Protein AF-A0A937ZU95-F1 (afdb_monomer_lite)

pLDDT: mean 85.81, std 10.62, range [53.06, 96.19]

Structure (mmCIF, N/CA/C/O backbone):
data_AF-A0A937ZU95-F1
#
_entry.id   AF-A0A937ZU95-F1
#
loop_
_atom_site.group_PDB
_atom_site.id
_atom_site.type_symbol
_atom_site.label_atom_id
_atom_site.label_alt_id
_atom_site.label_comp_id
_atom_site.label_asym_id
_atom_site.label_entity_id
_atom_site.label_seq_id
_atom_site.pdbx_PDB_ins_code
_atom_site.Cartn_x
_atom_site.Cartn_y
_atom_site.Cartn_z
_atom_site.occupancy
_atom_site.B_iso_or_equiv
_atom_site.auth_seq_id
_atom_site.auth_comp_id
_atom_site.auth_asym_id
_atom_site.auth_atom_id
_atom_site.pdbx_PDB_model_num
ATOM 1 N N . MET A 1 1 ? 0.944 -28.032 -33.206 1.00 53.06 1 MET A N 1
ATOM 2 C CA . MET A 1 1 ? -0.017 -27.591 -32.176 1.00 53.06 1 MET A CA 1
ATOM 3 C C . MET A 1 1 ? 0.490 -26.243 -31.693 1.00 53.06 1 MET A C 1
ATOM 5 O O . MET A 1 1 ? 1.678 -26.144 -31.432 1.00 53.06 1 MET A O 1
ATOM 9 N N . ARG A 1 2 ? -0.317 -25.184 -31.785 1.00 66.62 2 ARG A N 1
ATOM 10 C CA . ARG A 1 2 ? 0.094 -23.825 -31.402 1.00 66.62 2 ARG A CA 1
ATOM 11 C C . ARG A 1 2 ? -0.135 -23.746 -29.895 1.00 66.62 2 ARG A C 1
ATOM 13 O O . ARG A 1 2 ? -1.281 -23.922 -29.493 1.00 66.62 2 ARG A O 1
ATOM 20 N N . ASP A 1 3 ? 0.923 -23.614 -29.100 1.00 72.75 3 ASP A N 1
ATOM 21 C CA . ASP A 1 3 ? 0.789 -23.519 -27.644 1.00 72.75 3 ASP A CA 1
ATOM 22 C C . ASP A 1 3 ? -0.175 -22.381 -27.302 1.00 72.75 3 ASP A C 1
ATOM 24 O O . ASP A 1 3 ? -0.084 -21.295 -27.883 1.00 72.75 3 ASP A O 1
ATOM 28 N N . ASP A 1 4 ? -1.136 -22.659 -26.420 1.00 78.62 4 ASP A N 1
ATOM 29 C CA . ASP A 1 4 ? -2.070 -21.651 -25.935 1.00 78.62 4 ASP A CA 1
ATOM 30 C C . ASP A 1 4 ? -1.267 -20.594 -25.156 1.00 78.62 4 ASP A C 1
ATOM 32 O O . ASP A 1 4 ? -0.726 -20.907 -24.089 1.00 78.62 4 ASP A O 1
ATOM 36 N N . PRO A 1 5 ? -1.165 -19.348 -25.656 1.00 72.75 5 PRO A N 1
ATOM 37 C CA . PRO A 1 5 ? -0.375 -18.317 -25.000 1.00 72.75 5 PRO A CA 1
ATOM 38 C C . PRO A 1 5 ? -0.911 -17.960 -23.607 1.00 72.75 5 PRO A C 1
ATOM 40 O O . PRO A 1 5 ? -0.167 -17.385 -22.818 1.00 72.75 5 PRO A O 1
ATOM 43 N N . TYR A 1 6 ? -2.160 -18.306 -23.274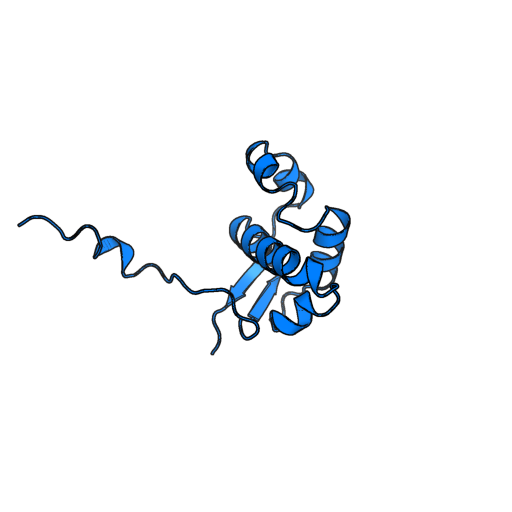 1.00 74.56 6 TYR A N 1
ATOM 44 C CA . TYR A 1 6 ? -2.769 -18.036 -21.970 1.00 74.56 6 TYR A CA 1
ATOM 45 C C . TYR A 1 6 ? -2.463 -19.113 -20.924 1.00 74.56 6 TYR A C 1
ATOM 47 O O . TYR A 1 6 ? -2.499 -18.822 -19.727 1.00 74.56 6 TYR A O 1
ATOM 55 N N . ALA A 1 7 ? -2.087 -20.325 -21.341 1.00 76.69 7 ALA A N 1
ATOM 56 C CA . ALA A 1 7 ? -1.773 -21.420 -20.423 1.00 76.69 7 ALA A CA 1
ATOM 57 C C . ALA A 1 7 ? -0.564 -21.101 -19.525 1.00 76.69 7 ALA A C 1
ATOM 59 O O . ALA A 1 7 ? -0.551 -21.467 -18.351 1.00 76.69 7 ALA A O 1
ATOM 60 N N . ALA A 1 8 ? 0.416 -20.351 -20.043 1.00 71.12 8 ALA A N 1
ATOM 61 C CA . ALA A 1 8 ? 1.565 -19.884 -19.267 1.00 71.12 8 ALA A CA 1
ATOM 62 C C . ALA A 1 8 ? 1.183 -18.863 -18.179 1.00 71.12 8 ALA A C 1
ATOM 64 O O . ALA A 1 8 ? 1.869 -18.767 -17.165 1.00 71.12 8 ALA A O 1
ATOM 65 N N . PHE A 1 9 ? 0.087 -18.118 -18.369 1.00 72.81 9 PHE A N 1
ATOM 66 C CA . PHE A 1 9 ? -0.343 -17.061 -17.450 1.00 72.81 9 PHE A CA 1
ATOM 67 C C . PHE A 1 9 ? -1.447 -17.495 -16.483 1.00 72.81 9 PHE A C 1
ATOM 69 O O . PHE A 1 9 ? -1.639 -16.845 -15.463 1.00 72.81 9 PHE A O 1
ATOM 76 N N . ALA A 1 10 ? -2.134 -18.608 -16.749 1.00 69.62 10 ALA A N 1
ATOM 77 C CA . ALA A 1 10 ? -3.230 -19.103 -15.913 1.00 69.62 10 ALA A CA 1
ATOM 78 C C . ALA A 1 10 ? -2.807 -19.425 -14.466 1.00 69.62 10 ALA A C 1
ATOM 80 O O . ALA A 1 10 ? -3.614 -19.325 -13.547 1.00 69.62 10 ALA A O 1
ATOM 81 N N . ALA A 1 11 ? -1.538 -19.789 -14.261 1.00 68.19 11 ALA A N 1
ATOM 82 C CA . ALA A 1 11 ? -0.975 -20.050 -12.940 1.00 68.19 11 ALA A CA 1
ATOM 83 C C . ALA A 1 11 ? -0.517 -18.780 -12.204 1.00 68.19 11 ALA A C 1
ATOM 85 O O . ALA A 1 11 ? -0.140 -18.872 -11.037 1.00 68.19 11 ALA A O 1
ATOM 86 N N . TYR A 1 12 ? -0.522 -17.608 -12.854 1.00 62.62 12 TYR A N 1
ATOM 87 C CA . TYR A 1 12 ? -0.176 -16.357 -12.187 1.00 62.62 12 TYR A CA 1
ATOM 88 C C . TYR A 1 12 ? -1.382 -15.877 -11.376 1.00 62.62 12 TYR A C 1
ATOM 90 O O . TYR A 1 12 ? -2.412 -15.538 -11.961 1.00 62.62 12 TYR A O 1
ATOM 98 N N . PRO A 1 13 ? -1.278 -15.815 -10.039 1.00 61.31 13 PRO A N 1
ATOM 99 C CA . PRO A 1 13 ? -2.363 -15.310 -9.223 1.00 61.31 13 PRO A CA 1
ATOM 100 C C . PRO A 1 13 ? -2.540 -13.814 -9.494 1.00 61.31 13 PRO A C 1
ATOM 102 O O . PRO A 1 13 ? -1.757 -12.984 -9.035 1.00 61.31 13 PRO A O 1
ATOM 105 N N . SER A 1 14 ? -3.576 -13.468 -10.254 1.00 69.88 14 SER A N 1
ATOM 106 C CA . SER A 1 14 ? -4.058 -12.100 -10.412 1.00 69.88 14 SER A CA 1
ATOM 107 C C . SER A 1 14 ? -5.324 -11.940 -9.578 1.00 69.88 14 SER A C 1
ATOM 109 O O . SER A 1 14 ? -6.386 -12.428 -9.964 1.00 69.88 14 SER A O 1
ATOM 111 N N . PHE A 1 15 ? -5.224 -11.275 -8.431 1.00 80.75 15 PHE A N 1
ATOM 112 C CA . PHE A 1 15 ? -6.388 -10.895 -7.635 1.00 80.75 15 PHE A CA 1
ATOM 113 C C . PHE A 1 15 ? -6.481 -9.374 -7.538 1.00 80.75 15 PHE A C 1
ATOM 115 O O . PHE A 1 15 ? -5.472 -8.666 -7.587 1.00 80.75 15 PHE A O 1
ATOM 122 N N . ALA A 1 16 ? -7.707 -8.870 -7.427 1.00 86.12 16 ALA A N 1
ATOM 123 C CA . ALA A 1 16 ? -7.941 -7.468 -7.124 1.00 86.12 16 ALA A CA 1
ATOM 124 C C . ALA A 1 16 ? -7.701 -7.228 -5.631 1.00 86.12 16 ALA A C 1
ATOM 126 O O . ALA A 1 16 ? -8.127 -8.029 -4.800 1.00 86.12 16 ALA A O 1
ATOM 127 N N . VAL A 1 17 ? -7.055 -6.115 -5.283 1.00 90.62 17 VAL A N 1
ATOM 128 C CA . VAL A 1 17 ? -6.980 -5.691 -3.882 1.00 90.62 17 VAL A CA 1
ATOM 129 C C . VAL A 1 17 ? -8.377 -5.270 -3.440 1.00 90.62 17 VAL A C 1
ATOM 131 O O . VAL A 1 17 ? -8.971 -4.360 -4.015 1.00 90.62 17 VAL A O 1
ATOM 134 N N . THR A 1 18 ? -8.899 -5.958 -2.432 1.00 92.38 18 THR A N 1
ATOM 135 C CA . THR A 1 18 ? -10.208 -5.699 -1.825 1.00 92.38 18 THR A CA 1
ATOM 136 C C . THR A 1 18 ? -10.024 -5.205 -0.388 1.00 92.38 18 THR A C 1
ATOM 138 O O . THR A 1 18 ? -8.937 -5.3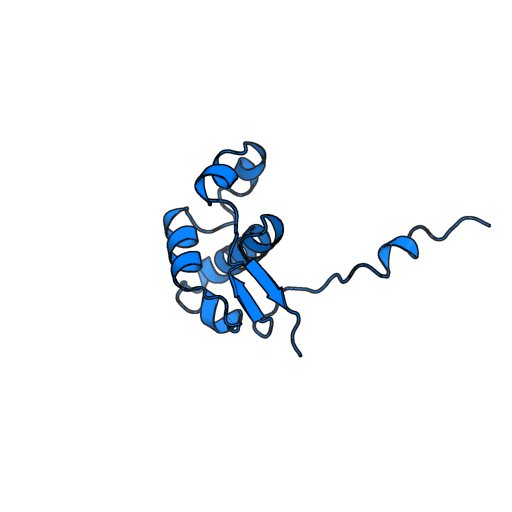72 0.172 1.00 92.38 18 THR A O 1
ATOM 141 N N . PRO A 1 19 ? -11.057 -4.618 0.243 1.00 92.44 19 PRO A N 1
ATOM 142 C CA . PRO A 1 19 ? -10.996 -4.231 1.655 1.00 92.44 19 PRO A CA 1
ATOM 143 C C . PRO A 1 19 ? -10.642 -5.389 2.608 1.00 92.44 19 PRO A C 1
ATOM 145 O O . PRO A 1 19 ? -10.017 -5.145 3.640 1.00 92.44 19 PRO A O 1
ATOM 148 N N . ASP A 1 20 ? -10.983 -6.625 2.227 1.00 93.69 20 ASP A N 1
ATOM 149 C CA . ASP A 1 20 ? -10.770 -7.849 3.012 1.00 93.69 20 ASP A CA 1
ATOM 150 C C . ASP A 1 20 ? -9.385 -8.484 2.800 1.00 93.69 20 ASP A C 1
ATOM 152 O O . ASP A 1 20 ? -8.991 -9.396 3.533 1.00 93.69 20 ASP A O 1
ATOM 156 N N . CYS A 1 21 ? -8.614 -8.005 1.815 1.00 95.31 21 CYS A N 1
ATOM 157 C CA . CYS A 1 21 ? -7.201 -8.353 1.709 1.00 95.31 21 CYS A CA 1
ATOM 158 C C . CYS A 1 21 ? -6.467 -7.947 2.991 1.00 95.31 21 CYS A C 1
ATOM 160 O O . CYS A 1 21 ? -6.834 -6.979 3.662 1.00 95.31 21 CYS A O 1
ATOM 162 N N . ARG A 1 22 ? -5.375 -8.646 3.306 1.00 96.12 22 ARG A N 1
ATOM 163 C CA . ARG A 1 22 ? -4.520 -8.285 4.443 1.00 96.12 22 ARG A CA 1
ATOM 164 C C . ARG A 1 22 ? -3.186 -7.751 3.966 1.00 96.12 22 ARG A C 1
ATOM 166 O O . ARG A 1 22 ? -2.638 -8.254 2.994 1.00 96.12 22 ARG A O 1
ATOM 173 N N . VAL A 1 23 ? -2.646 -6.763 4.662 1.00 96.19 23 VAL A N 1
ATOM 174 C CA . VAL A 1 23 ? -1.348 -6.165 4.364 1.00 96.19 23 VAL A CA 1
ATOM 175 C C . VAL A 1 23 ? -0.442 -6.189 5.587 1.00 96.19 23 VAL A C 1
ATOM 177 O O . VAL A 1 23 ? -0.893 -6.011 6.718 1.00 96.19 23 VAL A O 1
ATOM 180 N N . MET A 1 24 ? 0.845 -6.425 5.353 1.00 95.75 24 MET A N 1
ATOM 181 C CA . MET A 1 24 ? 1.898 -6.371 6.366 1.00 95.75 24 MET A CA 1
ATOM 182 C C . MET A 1 24 ? 3.185 -5.791 5.780 1.00 95.75 24 MET A C 1
ATOM 184 O O . MET A 1 24 ? 3.446 -5.932 4.584 1.00 95.75 24 MET A O 1
ATOM 188 N N . ALA A 1 25 ? 3.997 -5.167 6.629 1.00 94.75 25 ALA A N 1
ATOM 189 C CA . ALA A 1 25 ? 5.324 -4.684 6.269 1.00 94.75 25 ALA A CA 1
ATOM 190 C C . ALA A 1 25 ? 6.325 -5.842 6.122 1.00 94.75 25 ALA A C 1
ATOM 192 O O . ALA A 1 25 ? 6.278 -6.826 6.865 1.00 94.75 25 ALA A O 1
ATOM 193 N N . ILE A 1 26 ? 7.263 -5.699 5.185 1.00 93.44 26 ILE A N 1
ATOM 194 C CA . ILE A 1 26 ? 8.410 -6.600 5.027 1.00 93.44 26 ILE A CA 1
ATOM 195 C C . ILE A 1 26 ? 9.543 -6.113 5.939 1.00 93.44 26 ILE A C 1
ATOM 197 O O . ILE A 1 26 ? 9.955 -4.959 5.854 1.00 93.44 26 ILE A O 1
ATOM 201 N N . ALA A 1 27 ? 10.062 -6.994 6.801 1.00 83.62 27 ALA A N 1
ATOM 202 C CA . ALA A 1 27 ? 11.056 -6.638 7.821 1.00 83.62 27 ALA A CA 1
ATOM 203 C C . ALA A 1 27 ? 12.373 -6.080 7.243 1.00 83.62 27 ALA A C 1
ATOM 205 O O . ALA A 1 27 ? 12.958 -5.168 7.818 1.00 83.62 27 ALA A O 1
ATOM 206 N N . GLU A 1 28 ? 12.814 -6.592 6.093 1.00 85.50 28 GLU A N 1
ATOM 207 C CA . GLU A 1 28 ? 14.043 -6.170 5.402 1.00 85.50 28 GLU A CA 1
ATOM 208 C C . GLU A 1 28 ? 13.729 -5.411 4.101 1.00 85.50 28 GLU A C 1
ATOM 210 O O . GLU A 1 28 ? 14.338 -5.632 3.053 1.00 85.50 28 GLU A O 1
ATOM 215 N N . ALA A 1 29 ? 12.725 -4.534 4.145 1.00 84.62 29 ALA A N 1
ATOM 216 C CA . ALA A 1 29 ? 12.341 -3.726 2.996 1.00 84.62 29 ALA A CA 1
ATOM 217 C C . ALA A 1 29 ? 13.456 -2.740 2.577 1.00 84.62 29 ALA A C 1
ATOM 219 O O . ALA A 1 29 ? 14.158 -2.181 3.427 1.00 84.62 29 ALA A O 1
ATOM 220 N N . PRO A 1 30 ? 13.607 -2.454 1.271 1.00 84.56 30 PRO A N 1
ATOM 221 C CA . PRO A 1 30 ? 14.483 -1.382 0.813 1.00 84.56 30 PRO A CA 1
ATOM 222 C C . PRO A 1 30 ? 14.006 -0.013 1.341 1.00 84.56 30 PRO A C 1
ATOM 224 O O . PRO A 1 30 ? 12.802 0.212 1.481 1.00 84.56 30 PRO A O 1
ATOM 227 N N . PRO A 1 31 ? 14.922 0.945 1.580 1.00 86.81 31 PRO A N 1
ATOM 228 C CA . PRO A 1 31 ? 14.542 2.267 2.066 1.00 86.81 31 PRO A CA 1
ATOM 229 C C . PRO A 1 31 ? 13.707 3.018 1.021 1.00 86.81 31 PRO A C 1
ATOM 231 O O . PRO A 1 31 ? 14.071 3.060 -0.159 1.00 86.81 31 PRO A O 1
ATOM 234 N N . LEU A 1 32 ? 12.622 3.664 1.465 1.00 86.69 32 LEU A N 1
ATOM 235 C CA . LEU A 1 32 ? 11.696 4.408 0.600 1.00 86.69 32 LEU A CA 1
ATOM 236 C C . LEU A 1 32 ? 12.420 5.446 -0.274 1.00 86.69 32 LEU A C 1
ATOM 238 O O . LEU A 1 32 ? 12.134 5.546 -1.466 1.00 86.69 32 LEU A O 1
ATOM 242 N N . ASP A 1 33 ? 13.410 6.156 0.276 1.00 85.62 33 ASP A N 1
ATOM 243 C CA . ASP A 1 33 ? 14.207 7.151 -0.458 1.00 85.62 33 ASP A CA 1
ATOM 244 C C . ASP A 1 33 ? 14.898 6.580 -1.697 1.00 85.62 33 ASP A C 1
ATOM 246 O O . ASP A 1 33 ? 14.920 7.208 -2.758 1.00 85.62 33 ASP A O 1
ATOM 250 N N . ARG A 1 34 ? 15.419 5.352 -1.593 1.00 84.69 34 ARG A N 1
ATOM 251 C CA . ARG A 1 34 ? 16.057 4.675 -2.726 1.00 84.69 34 ARG A CA 1
ATOM 252 C C . ARG A 1 34 ? 15.050 4.414 -3.840 1.00 84.69 34 ARG A C 1
ATOM 254 O O . ARG A 1 34 ? 15.397 4.531 -5.010 1.00 84.69 34 ARG A O 1
ATOM 261 N N . LEU A 1 35 ? 13.814 4.076 -3.481 1.00 82.69 35 LEU A N 1
ATOM 262 C CA . LEU A 1 35 ? 12.752 3.783 -4.438 1.00 82.69 35 LEU A CA 1
ATOM 263 C C . LEU A 1 35 ? 12.215 5.056 -5.094 1.00 82.69 35 LEU A C 1
ATOM 265 O O . LEU A 1 35 ? 12.049 5.106 -6.312 1.00 82.69 35 LEU A O 1
ATOM 269 N N . MET A 1 36 ? 11.990 6.111 -4.314 1.00 81.19 36 MET A N 1
ATOM 270 C CA . MET A 1 36 ? 11.510 7.392 -4.837 1.00 81.19 36 MET A CA 1
ATOM 271 C C . MET A 1 36 ? 12.517 8.070 -5.777 1.00 81.19 36 MET A C 1
ATOM 273 O O . MET A 1 36 ? 12.114 8.834 -6.650 1.00 81.19 36 MET A O 1
ATOM 277 N N . GLY A 1 37 ? 13.810 7.751 -5.658 1.00 79.44 37 GLY A N 1
ATOM 278 C CA . GLY A 1 37 ? 14.853 8.238 -6.564 1.00 79.44 37 GLY A CA 1
ATOM 279 C C . GLY A 1 37 ? 14.792 7.677 -7.994 1.00 79.44 37 GLY A C 1
ATOM 280 O O . GLY A 1 37 ? 15.431 8.228 -8.893 1.00 79.44 37 GLY A O 1
ATOM 281 N N . PHE A 1 38 ? 14.034 6.603 -8.254 1.00 78.81 38 PHE A N 1
ATOM 282 C CA . PHE A 1 38 ? 13.929 6.047 -9.604 1.00 78.81 38 PHE A CA 1
ATOM 283 C C . PHE A 1 38 ? 13.013 6.891 -10.498 1.00 78.81 38 PHE A C 1
ATOM 285 O O . PHE A 1 38 ? 11.824 7.047 -10.228 1.00 78.81 38 PHE A O 1
ATOM 292 N N . ARG A 1 39 ? 13.533 7.346 -11.649 1.00 68.38 39 ARG A N 1
ATOM 293 C CA . ARG A 1 39 ? 12.772 8.163 -12.619 1.00 68.38 39 ARG A CA 1
ATOM 294 C C . ARG A 1 39 ? 11.498 7.479 -13.130 1.00 68.38 39 ARG A C 1
ATOM 296 O O . ARG A 1 39 ? 10.557 8.172 -13.498 1.00 68.38 39 ARG A O 1
ATOM 303 N N . VAL A 1 40 ? 11.433 6.145 -13.113 1.00 67.75 40 VAL A N 1
ATOM 304 C CA . VAL A 1 40 ? 10.235 5.378 -13.508 1.00 67.75 40 VAL A CA 1
ATOM 305 C C . VAL A 1 40 ? 9.031 5.649 -12.594 1.00 67.75 40 VAL A C 1
ATOM 307 O O . VAL A 1 40 ? 7.891 5.504 -13.020 1.00 67.75 40 VAL A O 1
ATOM 310 N N . ASN A 1 41 ? 9.268 6.117 -11.366 1.00 69.38 41 ASN A N 1
ATOM 311 C CA . ASN A 1 41 ? 8.217 6.431 -10.400 1.00 69.38 41 ASN A CA 1
ATOM 312 C C . ASN A 1 41 ? 7.609 7.827 -10.589 1.00 69.38 41 ASN A C 1
ATOM 314 O O . ASN A 1 41 ? 6.648 8.167 -9.907 1.00 69.38 41 ASN A O 1
ATOM 318 N N . THR A 1 42 ? 8.098 8.617 -11.552 1.00 64.62 42 THR A N 1
ATOM 319 C CA . THR A 1 42 ? 7.498 9.920 -11.891 1.00 64.62 42 THR A CA 1
ATOM 320 C C . THR A 1 42 ? 6.073 9.791 -12.435 1.00 64.62 42 THR A C 1
ATOM 322 O O . THR A 1 42 ? 5.264 10.673 -12.183 1.00 64.62 42 THR A O 1
ATOM 325 N N . PHE A 1 43 ? 5.723 8.674 -13.089 1.00 61.38 43 PHE A N 1
ATOM 326 C CA . PHE A 1 43 ? 4.347 8.386 -13.526 1.00 61.38 43 PHE A CA 1
ATOM 327 C C . PHE A 1 43 ? 3.368 8.200 -12.358 1.00 61.38 43 PHE A C 1
ATOM 329 O O . PHE A 1 43 ? 2.168 8.395 -12.508 1.00 61.38 43 PHE A O 1
ATOM 336 N N . ALA A 1 44 ? 3.872 7.820 -11.185 1.00 62.38 44 ALA A N 1
ATOM 337 C CA . ALA A 1 44 ? 3.044 7.610 -10.008 1.00 62.38 44 ALA A CA 1
ATOM 338 C C . ALA A 1 44 ? 2.731 8.926 -9.263 1.00 62.38 44 ALA A C 1
ATOM 340 O O . ALA A 1 44 ? 1.881 8.948 -8.371 1.00 62.38 44 ALA A O 1
ATOM 341 N N . ALA A 1 45 ? 3.382 10.033 -9.647 1.00 63.03 45 ALA A N 1
ATOM 342 C CA . ALA A 1 45 ? 3.105 11.358 -9.112 1.00 63.03 45 ALA A CA 1
ATOM 343 C C . ALA A 1 45 ? 1.710 11.823 -9.571 1.00 63.03 45 ALA A C 1
ATOM 345 O O . ALA A 1 45 ? 1.498 12.104 -10.748 1.00 63.03 45 ALA A O 1
ATOM 346 N N . GLY A 1 46 ? 0.759 11.878 -8.634 1.00 70.19 46 GLY A N 1
ATOM 347 C CA . GLY A 1 46 ? -0.631 12.288 -8.877 1.00 70.19 46 GLY A CA 1
ATOM 348 C C . GLY A 1 46 ? -1.668 11.158 -8.865 1.00 70.19 46 GLY A C 1
ATOM 349 O O . GLY A 1 46 ? -2.851 11.453 -8.958 1.00 70.19 46 GLY A O 1
ATOM 350 N N . MET A 1 47 ? -1.254 9.891 -8.728 1.00 79.69 47 MET A N 1
ATOM 351 C CA . MET A 1 47 ? -2.163 8.735 -8.559 1.00 79.69 47 MET A CA 1
ATOM 352 C C . MET A 1 47 ? -1.928 7.967 -7.248 1.00 79.69 47 MET A C 1
ATOM 354 O O . MET A 1 47 ? -2.463 6.878 -7.044 1.00 79.69 47 MET A O 1
ATOM 358 N N . MET A 1 48 ? -1.048 8.486 -6.399 1.00 87.19 48 MET A N 1
ATOM 359 C CA . MET A 1 48 ? -0.667 7.917 -5.114 1.00 87.19 48 MET A CA 1
ATOM 360 C C . MET A 1 48 ? -0.634 9.030 -4.079 1.00 87.19 48 MET A C 1
ATOM 362 O O . MET A 1 48 ? -0.580 10.215 -4.420 1.00 87.19 48 MET A O 1
ATOM 366 N N . LEU A 1 49 ? -0.582 8.632 -2.813 1.00 90.50 49 LEU A N 1
ATOM 367 C CA . LEU A 1 49 ? -0.356 9.556 -1.718 1.00 90.50 49 LEU A CA 1
ATOM 368 C C . LEU A 1 49 ? 0.955 10.324 -1.915 1.00 90.50 49 LEU A C 1
ATOM 370 O O . LEU A 1 49 ? 1.943 9.816 -2.453 1.00 90.50 49 LEU A O 1
ATOM 374 N N . ALA A 1 50 ? 0.974 11.561 -1.423 1.00 89.31 50 ALA A N 1
ATOM 375 C CA . ALA A 1 50 ? 2.211 12.313 -1.294 1.00 89.31 50 ALA A CA 1
ATOM 376 C C . ALA A 1 50 ? 3.190 11.575 -0.367 1.00 89.31 50 ALA A C 1
ATOM 378 O O . ALA A 1 50 ? 2.782 10.777 0.478 1.00 89.31 50 ALA A O 1
ATOM 379 N N . ARG A 1 51 ? 4.485 11.889 -0.479 1.00 88.44 51 ARG A N 1
ATOM 380 C CA . ARG A 1 51 ? 5.556 11.252 0.306 1.00 88.44 51 ARG A CA 1
ATOM 381 C C . ARG A 1 51 ? 5.231 11.129 1.798 1.00 88.44 51 ARG A C 1
ATOM 383 O O . ARG A 1 51 ? 5.351 10.043 2.348 1.00 88.44 51 ARG A O 1
ATOM 390 N N . SER A 1 52 ? 4.786 12.216 2.425 1.00 90.12 52 SER A N 1
ATOM 391 C CA . SER A 1 52 ? 4.424 12.229 3.848 1.00 90.12 52 SER A CA 1
ATOM 392 C C . SER A 1 52 ? 3.303 11.242 4.180 1.00 90.12 52 SER A C 1
ATOM 394 O O . SER A 1 52 ? 3.304 10.642 5.251 1.00 90.12 52 SER A O 1
ATOM 396 N N . GLY A 1 53 ? 2.365 11.029 3.256 1.00 92.19 53 GLY A N 1
ATOM 397 C CA . GLY A 1 53 ? 1.312 10.034 3.414 1.00 92.19 53 GLY A CA 1
ATOM 398 C C . GLY A 1 53 ? 1.795 8.601 3.231 1.00 92.19 53 GLY A C 1
ATOM 399 O O . GLY A 1 53 ? 1.360 7.722 3.969 1.00 92.19 53 GLY A O 1
ATOM 400 N N . ILE A 1 54 ? 2.744 8.369 2.321 1.00 92.62 54 ILE A N 1
ATOM 401 C CA . ILE A 1 54 ? 3.411 7.067 2.178 1.00 92.62 54 ILE A CA 1
ATOM 402 C C . ILE A 1 54 ? 4.181 6.727 3.462 1.00 92.62 54 ILE A C 1
ATOM 404 O O . ILE A 1 54 ? 4.063 5.619 3.976 1.00 92.62 54 ILE A O 1
ATOM 408 N N . GLU A 1 55 ? 4.935 7.683 4.006 1.00 92.38 55 GLU A N 1
ATOM 409 C CA . GLU A 1 55 ? 5.678 7.520 5.262 1.00 92.38 55 GLU A CA 1
ATOM 410 C C . GLU A 1 55 ? 4.734 7.236 6.441 1.00 92.38 55 GLU A C 1
ATOM 412 O O . GLU A 1 55 ? 4.977 6.300 7.201 1.00 92.38 55 GLU A O 1
ATOM 417 N N . ALA A 1 56 ? 3.623 7.972 6.557 1.00 92.31 56 ALA A N 1
ATOM 418 C CA . ALA A 1 56 ? 2.614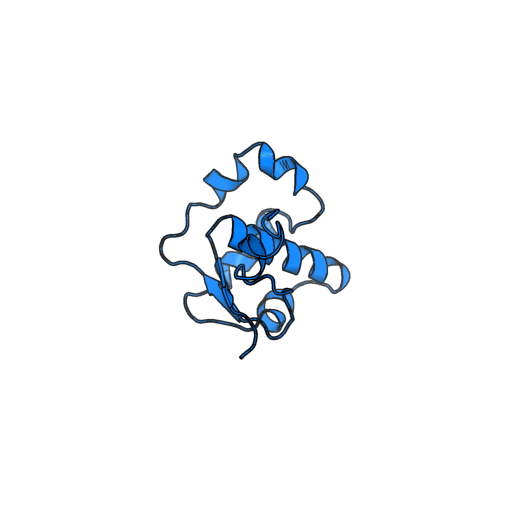 7.734 7.591 1.00 92.31 56 ALA A CA 1
ATOM 419 C C . ALA A 1 56 ? 1.954 6.350 7.462 1.00 92.31 56 ALA A C 1
ATOM 421 O O . ALA A 1 56 ? 1.775 5.653 8.460 1.00 92.31 56 ALA A O 1
ATOM 422 N N . MET A 1 57 ? 1.633 5.926 6.236 1.00 94.06 57 MET A N 1
ATOM 423 C CA . MET A 1 57 ? 1.090 4.595 5.962 1.00 94.06 57 MET A CA 1
ATOM 424 C C . MET A 1 57 ? 2.079 3.494 6.361 1.00 94.06 57 MET A C 1
ATOM 426 O O . MET A 1 57 ? 1.692 2.549 7.041 1.00 94.06 57 MET A O 1
ATOM 430 N N . LEU A 1 58 ? 3.356 3.623 5.985 1.00 92.94 58 LEU A N 1
ATOM 431 C CA . LEU A 1 58 ? 4.398 2.660 6.352 1.00 92.94 58 LEU A CA 1
ATOM 432 C C . LEU A 1 58 ? 4.634 2.612 7.864 1.00 92.94 58 LEU A C 1
ATOM 434 O O . LEU A 1 58 ? 4.811 1.527 8.407 1.00 92.94 58 LEU A O 1
ATOM 438 N N . ALA A 1 59 ? 4.585 3.756 8.551 1.00 90.62 59 ALA A N 1
ATOM 439 C CA . ALA A 1 59 ? 4.716 3.817 10.005 1.00 90.62 59 ALA A CA 1
ATOM 440 C C . ALA A 1 59 ? 3.554 3.124 10.743 1.00 90.62 59 ALA A C 1
ATOM 442 O O . ALA A 1 59 ? 3.745 2.621 11.848 1.00 90.62 59 ALA A O 1
ATOM 443 N N . GLY A 1 60 ? 2.361 3.086 10.140 1.00 87.69 60 GLY A N 1
ATOM 444 C CA . GLY A 1 60 ? 1.201 2.364 10.669 1.00 87.69 60 GLY A CA 1
ATOM 445 C C . GLY A 1 60 ? 1.212 0.856 10.393 1.00 87.69 60 GLY A C 1
ATOM 446 O O . GLY A 1 60 ? 0.416 0.124 10.979 1.00 87.69 60 GLY A O 1
ATOM 447 N N . LEU A 1 61 ? 2.098 0.376 9.515 1.00 92.19 61 LEU A N 1
ATOM 448 C CA . LEU A 1 61 ? 2.204 -1.036 9.163 1.00 92.19 61 LEU A CA 1
ATOM 449 C C . LEU A 1 61 ? 3.221 -1.756 10.050 1.00 92.19 61 LEU A C 1
ATOM 451 O O . LEU A 1 61 ? 4.287 -1.245 10.380 1.00 92.19 61 LEU A O 1
ATOM 455 N N . THR A 1 62 ? 2.899 -2.998 10.398 1.00 91.44 62 THR A N 1
ATOM 456 C CA . THR A 1 62 ? 3.783 -3.885 11.164 1.00 91.44 62 THR A CA 1
ATOM 457 C C . THR A 1 62 ? 3.972 -5.205 10.423 1.00 91.44 62 THR A C 1
ATOM 459 O O . THR A 1 62 ? 3.342 -5.443 9.391 1.00 91.44 62 THR A O 1
ATOM 462 N N . ALA A 1 63 ? 4.813 -6.095 10.955 1.00 90.19 63 ALA A N 1
ATOM 463 C CA . ALA A 1 63 ? 4.927 -7.467 10.457 1.00 90.19 63 ALA A CA 1
ATOM 464 C C . ALA A 1 63 ? 3.659 -8.313 10.715 1.00 90.19 63 ALA A C 1
ATOM 466 O O . ALA A 1 63 ? 3.560 -9.438 10.233 1.00 90.19 63 ALA A O 1
ATOM 467 N N . THR A 1 64 ? 2.681 -7.799 11.463 1.00 93.25 64 THR A N 1
ATOM 468 C CA . THR A 1 64 ? 1.398 -8.472 11.683 1.00 93.25 64 THR A CA 1
ATOM 469 C C . THR A 1 64 ? 0.393 -8.043 10.606 1.00 93.25 64 THR A C 1
ATOM 471 O O . THR A 1 64 ? 0.177 -6.841 10.443 1.00 93.25 64 THR A O 1
ATOM 474 N N . PRO A 1 65 ? -0.268 -8.980 9.896 1.00 94.12 65 PRO A N 1
ATOM 475 C CA . PRO A 1 65 ? -1.251 -8.639 8.869 1.00 94.12 65 PRO A CA 1
ATOM 476 C C . PRO A 1 65 ? -2.477 -7.888 9.408 1.00 94.12 65 PRO A C 1
ATOM 478 O O . PRO A 1 65 ? -3.217 -8.417 10.242 1.00 94.12 65 PRO A O 1
ATOM 481 N N . ALA A 1 66 ? -2.763 -6.714 8.849 1.00 95.00 66 ALA A N 1
ATOM 482 C CA . ALA A 1 66 ? -3.972 -5.919 9.095 1.00 95.00 66 ALA A CA 1
ATOM 483 C C . ALA A 1 66 ? -4.872 -5.893 7.850 1.00 95.00 66 ALA A C 1
ATOM 485 O O . ALA A 1 66 ? -4.375 -6.098 6.744 1.00 95.00 66 ALA A O 1
ATOM 486 N N . ALA A 1 67 ? -6.181 -5.672 8.003 1.00 95.75 67 ALA A N 1
ATOM 487 C CA . ALA A 1 67 ? -7.070 -5.569 6.846 1.00 95.75 67 ALA A CA 1
ATOM 488 C C . ALA A 1 67 ? -6.763 -4.294 6.048 1.00 95.75 67 ALA A C 1
ATOM 490 O O . ALA A 1 67 ? -6.466 -3.247 6.623 1.00 95.75 67 ALA A O 1
ATOM 491 N N . VAL A 1 68 ? -6.864 -4.359 4.719 1.00 95.62 68 VAL A N 1
ATOM 492 C CA . VAL A 1 68 ? -6.679 -3.186 3.852 1.00 95.62 68 VAL A CA 1
ATOM 493 C C . VAL A 1 68 ? -7.654 -2.078 4.242 1.00 95.62 68 VAL A C 1
ATOM 495 O O . VAL A 1 68 ? -7.246 -0.919 4.287 1.00 95.62 68 VAL A O 1
ATOM 498 N N . ALA A 1 69 ? -8.897 -2.428 4.596 1.00 95.12 69 ALA A N 1
ATOM 499 C CA . ALA A 1 69 ? -9.896 -1.485 5.097 1.00 95.12 69 ALA A CA 1
ATOM 500 C C . ALA A 1 69 ? -9.374 -0.628 6.265 1.00 95.12 69 ALA A C 1
ATOM 502 O O . ALA A 1 69 ? -9.526 0.592 6.239 1.00 95.12 69 ALA A O 1
ATOM 503 N N . ASP A 1 70 ? -8.708 -1.248 7.241 1.00 95.06 70 ASP A N 1
ATOM 504 C CA . ASP A 1 70 ? -8.197 -0.566 8.435 1.00 95.06 70 ASP A CA 1
ATOM 505 C C . ASP A 1 70 ? -7.027 0.363 8.101 1.00 95.06 70 ASP A C 1
ATOM 507 O O . ASP A 1 70 ? -6.894 1.441 8.676 1.00 95.06 70 ASP A O 1
ATOM 511 N 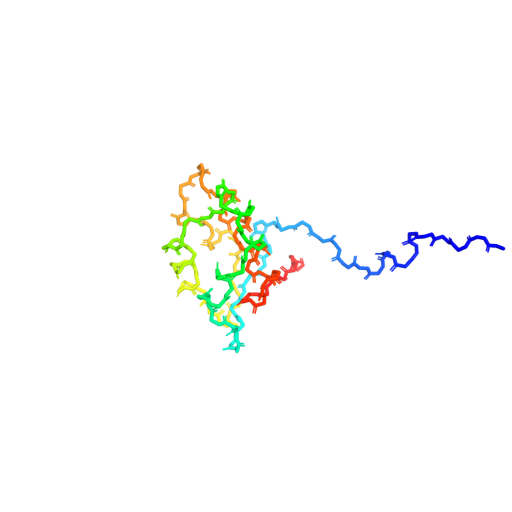N . ILE A 1 71 ? -6.194 -0.033 7.136 1.00 94.94 71 ILE A N 1
ATOM 512 C CA . ILE A 1 71 ? -5.033 0.754 6.705 1.00 94.94 71 ILE A CA 1
ATOM 513 C C . ILE A 1 71 ? -5.446 1.985 5.898 1.00 94.94 71 ILE A C 1
ATOM 515 O O . ILE A 1 71 ? -4.794 3.027 5.989 1.00 94.94 71 ILE A O 1
ATOM 519 N N . VAL A 1 72 ? -6.527 1.896 5.118 1.00 94.81 72 VAL A N 1
ATOM 520 C CA . VAL A 1 72 ? -7.006 3.025 4.304 1.00 94.81 72 VAL A CA 1
ATOM 521 C C . VAL A 1 72 ? -8.047 3.893 5.016 1.00 94.81 72 VAL A C 1
ATOM 523 O O . VAL A 1 72 ? -8.258 5.032 4.606 1.00 94.81 72 VAL A O 1
ATOM 526 N N . ALA A 1 73 ? -8.672 3.402 6.092 1.00 94.50 73 ALA A N 1
ATOM 527 C CA . ALA A 1 73 ? -9.687 4.125 6.864 1.00 94.50 73 ALA A CA 1
ATOM 528 C C . ALA A 1 73 ? -9.268 5.524 7.369 1.00 94.50 73 ALA A C 1
ATOM 530 O O . ALA A 1 73 ? -10.132 6.405 7.363 1.00 94.50 73 ALA A O 1
ATOM 531 N N . PRO A 1 74 ? -8.000 5.780 7.764 1.00 94.38 74 PRO A N 1
ATOM 532 C CA . PRO A 1 74 ? -7.562 7.109 8.195 1.00 94.38 74 PRO A CA 1
ATOM 533 C C . PRO A 1 74 ? -7.599 8.176 7.090 1.00 94.38 74 PRO A C 1
ATOM 535 O O . PRO A 1 74 ? -7.546 9.366 7.396 1.00 94.38 74 PRO A O 1
ATOM 538 N N . TRP A 1 75 ? -7.674 7.775 5.817 1.00 94.25 75 TRP A N 1
ATOM 539 C CA . TRP A 1 75 ? -7.677 8.695 4.683 1.00 94.25 75 TRP A CA 1
ATOM 540 C C . TRP A 1 75 ? -9.095 9.201 4.353 1.00 94.25 75 TRP A C 1
ATOM 542 O O . TRP A 1 75 ? -10.062 8.424 4.413 1.00 94.25 75 TRP A O 1
ATOM 552 N N . PRO A 1 76 ? -9.239 10.484 3.950 1.00 94.12 76 PRO A N 1
ATOM 553 C CA . PRO A 1 76 ? -10.493 11.024 3.423 1.00 94.12 76 PRO A CA 1
ATOM 554 C C . PRO A 1 76 ? -11.033 10.180 2.269 1.00 94.12 76 PRO A C 1
ATOM 556 O O . PRO A 1 76 ? -10.258 9.577 1.527 1.00 94.12 76 PRO A O 1
ATOM 559 N N . ALA A 1 77 ? -12.356 10.154 2.093 1.00 92.44 77 ALA A N 1
ATOM 560 C CA . ALA A 1 77 ? -13.003 9.311 1.087 1.00 92.44 77 ALA A CA 1
ATOM 561 C C . ALA A 1 77 ? -12.444 9.551 -0.326 1.00 92.44 77 ALA A C 1
ATOM 563 O O . ALA A 1 77 ? -12.183 8.586 -1.040 1.00 92.44 77 ALA A O 1
ATOM 564 N N . GLU A 1 78 ? -12.174 10.808 -0.686 1.00 91.81 78 GLU A N 1
ATOM 565 C CA . GLU A 1 78 ? -11.581 11.191 -1.970 1.00 91.81 78 GLU A CA 1
ATOM 566 C C . GLU A 1 78 ? -10.136 10.702 -2.183 1.00 91.81 78 GLU A C 1
ATOM 568 O O . GLU A 1 78 ? -9.683 10.643 -3.321 1.00 91.81 78 GLU A O 1
ATOM 573 N N . GLN A 1 79 ? -9.417 10.324 -1.119 1.00 92.75 79 GLN A N 1
ATOM 574 C CA . GLN A 1 79 ? -8.025 9.850 -1.168 1.00 92.75 79 GLN A CA 1
ATOM 575 C C . GLN A 1 79 ? -7.892 8.337 -0.951 1.00 92.75 79 GLN A C 1
ATOM 577 O O . GLN A 1 79 ? -6.788 7.798 -1.040 1.00 92.75 79 GLN A O 1
ATOM 582 N N . ARG A 1 80 ? -8.986 7.616 -0.670 1.00 92.38 80 ARG A N 1
ATOM 583 C CA . ARG A 1 80 ? -8.925 6.168 -0.399 1.00 92.38 80 ARG A CA 1
ATOM 584 C C . ARG A 1 80 ? -8.428 5.372 -1.596 1.00 92.38 80 ARG A C 1
ATOM 586 O O . ARG A 1 80 ? -7.626 4.460 -1.420 1.00 92.38 80 ARG A O 1
ATOM 593 N N . ASP A 1 81 ? -8.839 5.747 -2.802 1.00 91.56 81 ASP A N 1
ATOM 594 C CA . ASP A 1 81 ? -8.357 5.097 -4.022 1.00 91.56 81 ASP A CA 1
ATOM 595 C C . ASP A 1 81 ? -6.850 5.307 -4.212 1.00 91.56 81 ASP A C 1
ATOM 597 O O . ASP A 1 81 ? -6.133 4.376 -4.583 1.00 91.56 81 ASP A O 1
ATOM 601 N N . ASP A 1 82 ? -6.344 6.501 -3.899 1.00 93.31 82 ASP A N 1
ATOM 602 C CA . ASP A 1 82 ? -4.911 6.795 -3.948 1.00 93.31 82 ASP A CA 1
ATOM 603 C C . ASP A 1 82 ? -4.147 6.029 -2.866 1.00 93.31 82 ASP A C 1
ATOM 605 O O . ASP A 1 82 ? -3.045 5.535 -3.120 1.00 93.31 82 ASP A O 1
ATOM 609 N N . ALA A 1 83 ? -4.736 5.848 -1.682 1.00 94.44 83 ALA A N 1
ATOM 610 C CA . ALA A 1 83 ? -4.181 5.003 -0.629 1.00 94.44 83 ALA A CA 1
ATOM 611 C C . ALA A 1 83 ? -4.101 3.527 -1.066 1.00 94.44 83 ALA A C 1
ATOM 613 O O . ALA A 1 83 ? -3.061 2.891 -0.889 1.00 94.44 83 ALA A O 1
ATOM 614 N N . ILE A 1 84 ? -5.138 2.991 -1.719 1.00 94.44 84 ILE A N 1
ATOM 615 C CA . ILE A 1 84 ? -5.126 1.625 -2.272 1.00 94.44 84 ILE A CA 1
ATOM 616 C C . ILE A 1 84 ? -4.056 1.489 -3.365 1.00 94.44 84 ILE A C 1
ATOM 618 O O . ILE A 1 84 ? -3.263 0.546 -3.341 1.00 94.44 84 ILE A O 1
ATOM 622 N N . ARG A 1 85 ? -3.977 2.439 -4.306 1.00 92.62 85 ARG A N 1
ATOM 623 C CA . ARG A 1 85 ? -2.931 2.454 -5.349 1.00 92.62 85 ARG A CA 1
ATOM 624 C C . ARG A 1 85 ? -1.532 2.512 -4.743 1.00 92.62 85 ARG A C 1
ATOM 626 O O . ARG A 1 85 ? -0.635 1.814 -5.212 1.00 92.62 85 ARG A O 1
ATOM 633 N N . THR A 1 86 ? -1.366 3.291 -3.676 1.00 93.69 86 THR A N 1
ATOM 634 C CA . THR A 1 86 ? -0.116 3.375 -2.915 1.00 93.69 86 THR A CA 1
ATOM 635 C C . THR A 1 86 ? 0.256 2.016 -2.324 1.00 93.69 86 THR A C 1
ATOM 637 O O . THR A 1 86 ? 1.394 1.591 -2.492 1.00 93.69 86 THR A O 1
ATOM 640 N N . LEU A 1 87 ? -0.684 1.282 -1.717 1.00 94.31 87 LEU A N 1
ATOM 641 C CA . LEU A 1 87 ? -0.431 -0.070 -1.198 1.00 94.31 87 LEU A CA 1
ATOM 642 C C . LEU A 1 87 ? 0.009 -1.050 -2.293 1.00 94.31 87 LEU A C 1
ATOM 644 O O . LEU A 1 87 ? 0.988 -1.774 -2.117 1.00 94.31 87 LEU A O 1
ATOM 648 N N . VAL A 1 88 ? -0.666 -1.038 -3.445 1.00 92.88 88 VAL A N 1
ATOM 649 C CA . VAL A 1 88 ? -0.294 -1.874 -4.601 1.00 92.88 88 VAL A CA 1
ATOM 650 C C . VAL A 1 88 ? 1.110 -1.527 -5.099 1.00 92.88 88 VAL A C 1
ATOM 652 O O . VAL A 1 88 ? 1.913 -2.410 -5.406 1.00 92.88 88 VAL A O 1
ATOM 655 N N . TRP A 1 89 ? 1.438 -0.237 -5.164 1.00 91.56 89 TRP A N 1
ATOM 656 C CA . TRP A 1 89 ? 2.771 0.212 -5.548 1.00 91.56 89 TRP A CA 1
ATOM 657 C C . TRP A 1 89 ? 3.832 -0.206 -4.524 1.00 91.56 89 TRP A C 1
ATOM 659 O 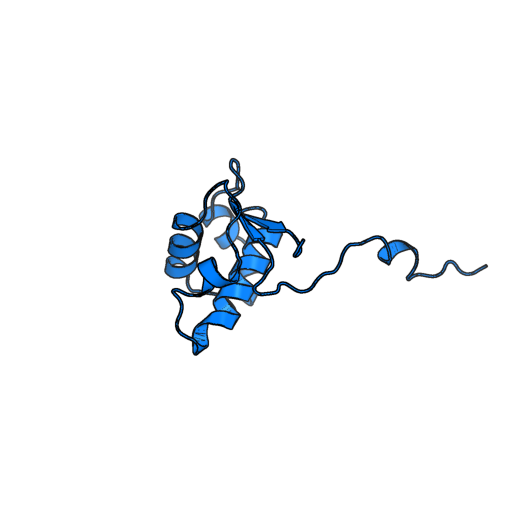O . TRP A 1 89 ? 4.876 -0.724 -4.914 1.00 91.56 89 TRP A O 1
ATOM 669 N N . LEU A 1 90 ? 3.557 -0.071 -3.225 1.00 92.31 90 LEU A N 1
ATOM 670 C CA . LEU A 1 90 ? 4.451 -0.526 -2.158 1.00 92.31 90 LEU A CA 1
ATOM 671 C C . LEU A 1 90 ? 4.690 -2.039 -2.220 1.00 92.31 90 LEU A C 1
ATOM 673 O O . LEU A 1 90 ? 5.820 -2.483 -2.006 1.00 92.31 90 LEU A O 1
ATOM 677 N N . GLN A 1 91 ? 3.667 -2.828 -2.562 1.00 93.12 91 GLN A N 1
ATOM 678 C CA . GLN A 1 91 ? 3.814 -4.268 -2.776 1.00 93.12 91 GLN A CA 1
ATOM 679 C C . GLN A 1 91 ? 4.737 -4.543 -3.963 1.00 93.12 91 GLN A C 1
ATOM 681 O O . GLN A 1 91 ? 5.679 -5.325 -3.856 1.00 93.12 91 GLN A O 1
ATOM 686 N N . LYS A 1 92 ? 4.512 -3.852 -5.086 1.00 89.25 92 LYS A N 1
ATOM 687 C CA . LYS A 1 92 ? 5.356 -3.954 -6.283 1.00 89.25 92 LYS A CA 1
ATOM 688 C C . LYS A 1 92 ? 6.817 -3.585 -6.003 1.00 89.25 92 LYS A C 1
ATOM 690 O O . LYS A 1 92 ? 7.712 -4.145 -6.628 1.00 89.25 92 LYS A O 1
ATOM 695 N N . MET A 1 93 ? 7.051 -2.653 -5.082 1.00 89.12 93 MET A N 1
ATOM 696 C CA . MET A 1 93 ? 8.387 -2.217 -4.670 1.00 89.12 93 MET A CA 1
ATOM 697 C C . MET A 1 93 ? 9.005 -3.064 -3.549 1.00 89.12 93 MET A C 1
ATOM 699 O O . MET A 1 93 ? 10.156 -2.832 -3.183 1.00 89.12 93 MET A O 1
ATOM 703 N N . GLY A 1 94 ? 8.272 -4.043 -3.013 1.00 91.12 94 GLY A N 1
ATOM 704 C CA . GLY A 1 94 ? 8.770 -4.951 -1.985 1.00 91.12 94 GLY A CA 1
ATOM 705 C C . GLY A 1 94 ? 8.873 -4.340 -0.585 1.00 91.12 94 GLY A C 1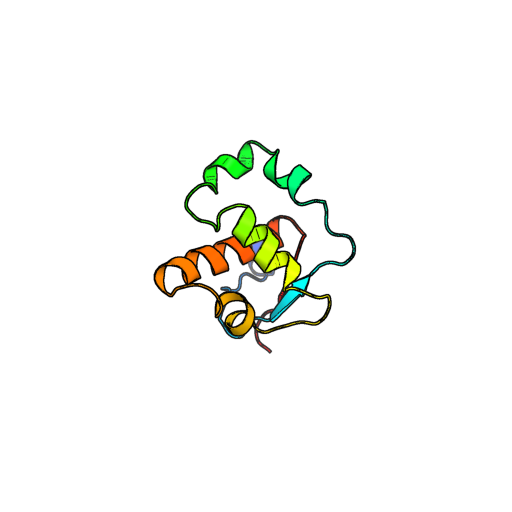
ATOM 706 O O . GLY A 1 94 ? 9.709 -4.791 0.192 1.00 91.12 94 GLY A O 1
ATOM 707 N N . LEU A 1 95 ? 8.051 -3.335 -0.243 1.00 93.75 95 LEU A N 1
ATOM 708 C CA . LEU A 1 95 ? 7.955 -2.847 1.147 1.00 93.75 95 LEU A CA 1
ATOM 709 C C . LEU A 1 95 ? 6.854 -3.538 1.949 1.00 93.75 95 LEU A C 1
ATOM 711 O O . LEU A 1 95 ? 6.922 -3.587 3.176 1.00 93.75 95 LEU A O 1
ATOM 715 N N . VAL A 1 96 ? 5.833 -4.053 1.268 1.00 95.12 96 VAL A N 1
ATOM 716 C CA . VAL A 1 96 ? 4.687 -4.711 1.898 1.00 95.12 96 VAL A CA 1
ATOM 717 C C . VAL A 1 96 ? 4.323 -5.982 1.144 1.00 95.12 96 VAL A C 1
ATOM 719 O O . VAL A 1 96 ? 4.625 -6.129 -0.040 1.00 95.12 96 VAL A O 1
ATOM 722 N N . VAL A 1 97 ? 3.630 -6.889 1.820 1.00 94.75 97 VAL A N 1
ATOM 723 C CA . VAL A 1 97 ? 2.955 -8.030 1.194 1.00 94.75 97 VAL A CA 1
ATOM 724 C C . VAL A 1 97 ? 1.456 -7.819 1.323 1.00 94.75 97 VAL A C 1
ATOM 726 O O . VAL A 1 97 ? 0.982 -7.508 2.414 1.00 94.75 97 VAL A O 1
ATOM 729 N N . ILE A 1 98 ? 0.720 -8.010 0.224 1.00 94.69 98 ILE A N 1
ATOM 730 C CA . ILE A 1 98 ? -0.742 -8.086 0.234 1.00 94.69 98 ILE A CA 1
ATOM 731 C C . ILE A 1 98 ? -1.139 -9.548 0.059 1.00 94.69 98 ILE A C 1
ATOM 733 O O . ILE A 1 98 ? -0.734 -10.205 -0.900 1.00 94.69 98 ILE A O 1
ATOM 737 N N . LEU A 1 99 ? -1.922 -10.043 1.005 1.00 92.88 99 LEU A N 1
ATOM 738 C CA . LEU A 1 99 ? -2.476 -11.383 1.033 1.00 92.88 99 LEU A CA 1
ATOM 739 C C . LEU A 1 99 ? -3.933 -11.324 0.549 1.00 92.88 99 LEU A C 1
ATOM 741 O O . LEU A 1 99 ? -4.661 -10.399 0.938 1.00 92.88 99 LEU A O 1
ATOM 745 N N . PRO A 1 100 ? -4.372 -12.280 -0.287 1.00 89.56 100 PRO A N 1
ATOM 746 C CA . PRO A 1 100 ? -5.769 -12.369 -0.691 1.00 89.56 100 PRO A CA 1
ATOM 747 C C . PRO A 1 100 ? -6.676 -12.600 0.533 1.00 89.56 100 PRO A C 1
ATOM 749 O O . PRO A 1 100 ? -6.191 -13.055 1.575 1.00 89.56 100 PRO A O 1
ATOM 752 N N . PRO A 1 101 ? -7.977 -12.277 0.428 1.00 84.56 101 PRO A N 1
ATOM 753 C CA . PRO A 1 101 ? -8.942 -12.666 1.449 1.00 84.56 101 PRO A CA 1
ATOM 754 C C . PRO A 1 101 ? -8.923 -14.192 1.635 1.00 84.56 101 PRO A C 1
ATOM 756 O O . PRO A 1 101 ? -8.664 -14.931 0.680 1.00 84.56 101 PRO A O 1
ATOM 759 N N . ALA A 1 102 ? -9.129 -14.627 2.881 1.00 70.12 102 ALA A N 1
ATOM 760 C CA . ALA A 1 102 ? -9.186 -16.040 3.256 1.00 70.12 102 ALA A CA 1
ATOM 761 C C . ALA A 1 102 ? -10.412 -16.749 2.664 1.00 70.12 102 ALA A C 1
ATOM 763 O O . ALA A 1 102 ? -11.454 -16.075 2.492 1.00 70.12 102 ALA A O 1
#

Sequence (102 aa):
MRDDPYAAFAAYPSFAVTPDCRVMAIAEAPPLDRLMGFRVNTFAAGMMLARSGIEAMLAGLTATPAAVADIVAPWPAEQRDDAIRTLVWLQKMGLVVILPPA

Foldseek 3Di:
DPPDPCVVVPPPDDDDQDQQKWKAFDPPADDPVVVVPDPVCVVLVPLADDPVLLVVLLVPHHRDIDGLNVSLVVDDPVCSRRHSVSRVVCVVRRGMDIGDHD

Secondary structure (DSSP, 8-state):
----TTTTTTTS------TT-EEEE-TTPPPHHHHHT-GGGGGGTTTS--HHHHHHHHHH--SS-EEHHHHHTTS-GGGHHHHHHHHHHHHHTTSEEEEPP-

Radius of gyration: 15.4 Å; chains: 1; bounding box: 29×40×44 Å